Protein AF-A0A2V7IKM3-F1 (afdb_monomer_lite)

Radius of gyration: 21.98 Å; chains: 1; bounding box: 63×55×49 Å

Foldseek 3Di:
DDDDDPPDDDDPDPDDDDDPVVVCPVDDDDDDPDPVPLAVLQVVLVVCVVVVNNVSSVVSVVLSVLLVVLVVVCVVPVLPLVSLLSQLVSCVVVVNLVSNLVSLVSNLVRFDDDPVRVVSVVVSVVSNVVSVVVPDPDDPPPDDD

Sequence (145 aa):
MGCEATLHSREAASYFRPMGFWRRLFGRSGAGEINPQRLDYLNEALALERQGDYDAALTSYRLAEAIRHYRRALELDRELAGAHYGLAFLLLKRGDPDGAAQHLRAFLAHPPKGPDAQKWIEHATQALRDLGASGPTQAAAAEAP

pLDDT: mean 76.42, std 22.7, range [31.89, 97.19]

Structure (mmCIF, N/CA/C/O backbone):
data_AF-A0A2V7IKM3-F1
#
_entry.id   AF-A0A2V7IKM3-F1
#
loop_
_atom_site.group_PDB
_atom_site.id
_atom_site.type_symbol
_atom_site.label_atom_id
_atom_site.label_alt_id
_atom_site.label_comp_id
_atom_site.label_asym_id
_atom_site.label_entity_id
_atom_site.label_seq_id
_atom_site.pdbx_PDB_ins_code
_atom_site.Cartn_x
_atom_site.Cartn_y
_atom_site.Cartn_z
_atom_site.occupancy
_atom_site.B_iso_or_equiv
_atom_site.auth_seq_id
_atom_site.auth_comp_id
_atom_site.auth_asym_id
_atom_site.auth_atom_id
_atom_site.pdbx_PDB_model_num
ATOM 1 N N . MET A 1 1 ? 49.264 46.005 -15.697 1.00 42.22 1 MET A N 1
ATOM 2 C CA . MET A 1 1 ? 48.142 45.390 -16.435 1.00 42.22 1 MET A CA 1
ATOM 3 C C . MET A 1 1 ? 47.638 44.225 -15.606 1.00 42.22 1 MET A C 1
ATOM 5 O O . MET A 1 1 ? 48.201 43.145 -15.677 1.00 42.22 1 MET A O 1
ATOM 9 N N . GLY A 1 2 ? 46.686 44.499 -14.714 1.00 39.69 2 GLY A N 1
ATOM 10 C CA . GLY A 1 2 ? 46.064 43.493 -13.858 1.00 39.69 2 GLY A CA 1
ATOM 11 C C . GLY A 1 2 ? 44.774 43.012 -14.504 1.00 39.69 2 GLY A C 1
ATOM 12 O O . GLY A 1 2 ? 43.908 43.824 -14.812 1.00 39.69 2 GLY A O 1
ATOM 13 N N . CYS A 1 3 ? 44.677 41.710 -14.732 1.00 34.22 3 CYS A N 1
ATOM 14 C CA . CYS A 1 3 ? 43.440 41.004 -15.042 1.00 34.22 3 CYS A CA 1
ATOM 15 C C . CYS A 1 3 ? 43.505 39.676 -14.282 1.00 34.22 3 CYS A C 1
ATOM 17 O O . CYS A 1 3 ? 43.807 38.631 -14.850 1.00 34.22 3 CYS A O 1
ATOM 19 N N . GLU A 1 4 ? 43.299 39.744 -12.966 1.00 37.78 4 GLU A N 1
ATOM 20 C CA . GLU A 1 4 ? 42.977 38.573 -12.157 1.00 37.78 4 GLU A CA 1
ATOM 21 C C . GLU A 1 4 ? 41.471 38.331 -12.261 1.00 37.78 4 GLU A C 1
ATOM 23 O O . GLU A 1 4 ? 40.665 39.128 -11.787 1.00 37.78 4 GLU A O 1
ATOM 28 N N . ALA A 1 5 ? 41.089 37.236 -12.909 1.00 43.78 5 ALA A N 1
ATOM 29 C CA . ALA A 1 5 ? 39.737 36.694 -12.837 1.00 43.78 5 ALA A CA 1
ATOM 30 C C . ALA A 1 5 ? 39.799 35.164 -12.928 1.00 43.78 5 ALA A C 1
ATOM 32 O O . ALA A 1 5 ? 39.225 34.538 -13.814 1.00 43.78 5 ALA A O 1
ATOM 33 N N . THR A 1 6 ? 40.535 34.544 -12.008 1.00 42.12 6 THR A N 1
ATOM 34 C CA . THR A 1 6 ? 40.500 33.098 -11.768 1.00 42.12 6 THR A CA 1
ATOM 35 C C . THR A 1 6 ? 39.467 32.785 -10.685 1.00 42.12 6 THR A C 1
ATOM 37 O O . THR A 1 6 ? 39.791 32.429 -9.558 1.00 42.12 6 THR A O 1
ATOM 40 N N . LEU A 1 7 ? 38.182 32.889 -11.031 1.00 42.16 7 LEU A N 1
ATOM 41 C CA . LEU A 1 7 ? 37.110 32.242 -10.271 1.00 42.16 7 LEU A CA 1
ATOM 42 C C . LEU A 1 7 ? 36.936 30.818 -10.798 1.00 42.16 7 LEU A C 1
ATOM 44 O O . LEU A 1 7 ? 36.099 30.586 -11.656 1.00 42.16 7 LEU A O 1
ATOM 48 N N . HIS A 1 8 ? 37.729 29.864 -10.315 1.00 36.12 8 HIS A N 1
ATOM 49 C CA . HIS A 1 8 ? 37.405 28.441 -10.457 1.00 36.12 8 HIS A CA 1
ATOM 50 C C . HIS A 1 8 ? 37.883 27.690 -9.225 1.00 36.12 8 HIS A C 1
ATOM 52 O O . HIS A 1 8 ? 38.958 27.098 -9.209 1.00 36.12 8 HIS A O 1
ATOM 58 N N . SER A 1 9 ? 37.076 27.724 -8.170 1.00 44.16 9 SER A N 1
ATOM 59 C CA . SER A 1 9 ? 37.119 26.721 -7.110 1.00 44.16 9 SER A CA 1
ATOM 60 C C . SER A 1 9 ? 35.839 26.794 -6.301 1.00 44.16 9 SER A C 1
ATOM 62 O O . SER A 1 9 ? 35.728 27.622 -5.400 1.00 44.16 9 SER A O 1
ATOM 64 N N . ARG A 1 10 ? 34.906 25.899 -6.631 1.00 48.41 10 ARG A N 1
ATOM 65 C CA . ARG A 1 10 ? 34.140 25.048 -5.708 1.00 48.41 10 ARG A CA 1
ATOM 66 C C . ARG A 1 10 ? 32.835 24.666 -6.380 1.00 48.41 10 ARG A C 1
ATOM 68 O O . ARG A 1 10 ? 31.945 25.490 -6.465 1.00 48.41 10 ARG A O 1
ATOM 75 N N . GLU A 1 11 ? 32.725 23.405 -6.769 1.00 41.53 11 GLU A N 1
ATOM 76 C CA . GLU A 1 11 ? 31.509 22.643 -6.505 1.00 41.53 11 GLU A CA 1
ATOM 77 C C . GLU A 1 11 ? 31.838 21.152 -6.573 1.00 41.53 11 GLU A C 1
ATOM 79 O O . GLU A 1 11 ? 32.058 20.549 -7.621 1.00 41.53 11 GLU A O 1
ATOM 84 N N . ALA A 1 12 ? 31.953 20.576 -5.381 1.00 46.56 12 ALA A N 1
ATOM 85 C CA . ALA A 1 12 ? 31.878 19.151 -5.170 1.00 46.56 12 ALA A CA 1
ATOM 86 C C . ALA A 1 12 ? 30.419 18.729 -5.373 1.00 46.56 12 ALA A C 1
ATOM 88 O O . ALA A 1 12 ? 29.578 19.125 -4.576 1.00 46.56 12 ALA A O 1
ATOM 89 N N . ALA A 1 13 ? 30.126 17.934 -6.403 1.00 43.06 13 ALA A N 1
ATOM 90 C CA . ALA A 1 13 ? 28.903 17.123 -6.472 1.00 43.06 13 ALA A CA 1
ATOM 91 C C . ALA A 1 13 ? 28.957 16.094 -7.618 1.00 43.06 13 ALA A C 1
ATOM 93 O O . ALA A 1 13 ? 28.000 15.912 -8.367 1.00 43.06 13 ALA A O 1
ATOM 94 N N . SER A 1 14 ? 30.072 15.381 -7.787 1.00 49.75 14 SER A N 1
ATOM 95 C CA . SER A 1 14 ? 30.126 14.241 -8.707 1.00 49.75 14 SER A CA 1
ATOM 96 C C . SER A 1 14 ? 29.563 12.981 -8.040 1.00 49.75 14 SER A C 1
ATOM 98 O O . SER A 1 14 ? 30.335 12.096 -7.690 1.00 49.75 14 SER A O 1
ATOM 100 N N . TYR A 1 15 ? 28.243 12.890 -7.837 1.00 48.19 15 TYR A N 1
ATOM 101 C CA . TYR A 1 15 ? 27.604 11.634 -7.390 1.00 48.19 15 TYR A CA 1
ATOM 102 C C . TYR A 1 15 ? 26.188 11.365 -7.919 1.00 48.19 15 TYR A C 1
ATOM 104 O O . TYR A 1 15 ? 25.507 10.482 -7.407 1.00 48.19 15 TYR A O 1
ATOM 112 N N . PHE A 1 16 ? 25.742 12.025 -8.991 1.00 48.06 16 PHE A N 1
ATOM 113 C CA . PHE A 1 16 ? 24.505 11.604 -9.656 1.00 48.06 16 PHE A CA 1
ATOM 114 C C . PHE A 1 16 ? 24.732 11.356 -11.141 1.00 48.06 16 PHE A C 1
ATOM 116 O O . PHE A 1 16 ? 24.674 12.258 -11.970 1.00 48.06 16 PHE A O 1
ATOM 123 N N . ARG A 1 17 ? 25.014 10.095 -11.476 1.00 50.91 17 ARG A N 1
ATOM 124 C CA . ARG A 1 17 ? 24.936 9.581 -12.843 1.00 50.91 17 ARG A CA 1
ATOM 125 C C . ARG A 1 17 ? 23.499 9.075 -13.027 1.00 50.91 17 ARG A C 1
ATOM 12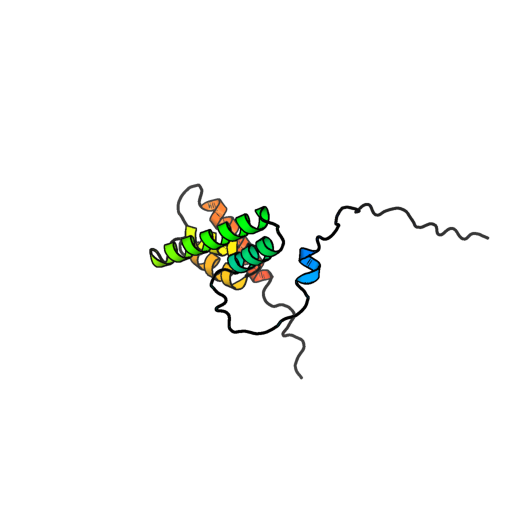7 O O . ARG A 1 17 ? 23.173 8.036 -12.456 1.00 50.91 17 ARG A O 1
ATOM 134 N N . PRO A 1 18 ? 22.617 9.784 -13.750 1.00 50.19 18 PRO A N 1
ATOM 135 C CA . PRO A 1 18 ? 21.233 9.353 -13.876 1.00 50.19 18 PRO A CA 1
ATOM 136 C C . PRO A 1 18 ? 21.172 8.044 -14.672 1.00 50.19 18 PRO A C 1
ATOM 138 O O . PRO A 1 18 ? 21.663 7.970 -15.801 1.00 50.19 18 PRO A O 1
ATOM 141 N N . MET A 1 19 ? 20.588 7.001 -14.076 1.00 64.12 19 MET A N 1
ATOM 142 C CA . MET A 1 19 ? 20.332 5.734 -14.761 1.00 64.12 19 MET A CA 1
ATOM 143 C C . MET A 1 19 ? 19.315 5.929 -15.892 1.00 64.12 19 MET A C 1
ATOM 145 O O . MET A 1 19 ? 18.340 6.671 -15.755 1.00 64.12 19 MET A O 1
ATOM 149 N N . GLY A 1 20 ? 19.543 5.239 -17.017 1.00 53.88 20 GLY A N 1
ATOM 150 C CA . GLY A 1 20 ? 18.795 5.384 -18.275 1.00 53.88 20 GLY A CA 1
ATOM 151 C C . GLY A 1 20 ? 17.284 5.133 -18.188 1.00 53.88 20 GLY A C 1
ATOM 152 O O . GLY A 1 20 ? 16.560 5.514 -19.106 1.00 53.88 20 GLY A O 1
ATOM 153 N N . PHE A 1 21 ? 16.813 4.575 -17.073 1.00 55.28 21 PHE A N 1
ATOM 154 C CA . PHE A 1 21 ? 15.404 4.423 -16.718 1.00 55.28 21 PHE A CA 1
ATOM 155 C C . PHE A 1 21 ? 14.624 5.750 -16.800 1.00 55.28 21 PHE A C 1
ATOM 157 O O . PHE A 1 21 ? 13.576 5.820 -17.438 1.00 55.28 21 PHE A O 1
ATOM 164 N N . TRP A 1 22 ? 15.175 6.843 -16.263 1.00 49.81 22 TRP A N 1
ATOM 165 C CA . TRP A 1 22 ? 14.452 8.118 -16.153 1.00 49.81 22 TRP A CA 1
ATOM 166 C C . TRP A 1 22 ? 14.445 8.950 -17.440 1.00 49.81 22 TRP A C 1
ATOM 168 O O . TRP A 1 22 ? 13.541 9.750 -17.665 1.00 49.81 22 TRP A O 1
ATOM 178 N N . ARG A 1 23 ? 15.422 8.740 -18.333 1.00 49.31 23 ARG A N 1
ATOM 179 C CA . ARG A 1 23 ? 15.545 9.516 -19.581 1.00 49.31 23 ARG A CA 1
ATOM 180 C C . ARG A 1 23 ? 14.545 9.077 -20.657 1.00 49.31 23 ARG A C 1
ATOM 182 O O . ARG A 1 23 ? 14.262 9.848 -21.568 1.00 49.31 23 ARG A O 1
ATOM 189 N N . ARG A 1 24 ? 14.009 7.854 -20.560 1.00 55.34 24 ARG A N 1
ATOM 190 C CA . ARG A 1 24 ? 13.060 7.285 -21.535 1.00 55.34 24 ARG A CA 1
ATOM 191 C C . ARG A 1 24 ? 11.591 7.430 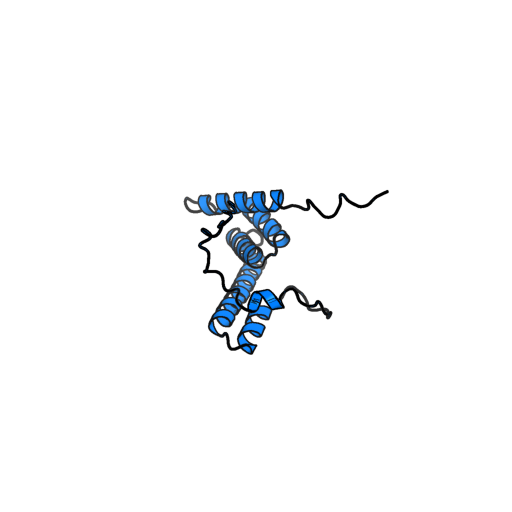-21.115 1.00 55.34 24 ARG A C 1
ATOM 193 O O . ARG A 1 24 ? 10.719 7.262 -21.958 1.00 55.34 24 ARG A O 1
ATOM 200 N N . LEU A 1 25 ? 11.325 7.789 -19.856 1.00 54.81 25 LEU A N 1
ATOM 201 C CA . LEU A 1 25 ? 9.972 7.931 -19.304 1.00 54.81 25 LEU A CA 1
ATOM 202 C C . LEU A 1 25 ? 9.257 9.222 -19.752 1.00 54.81 25 LEU A C 1
ATOM 204 O O . LEU A 1 25 ? 8.037 9.247 -19.837 1.00 54.81 25 LEU A O 1
ATOM 208 N N . PHE A 1 26 ? 9.992 10.268 -20.136 1.00 58.25 26 PHE A N 1
ATOM 209 C CA . PHE A 1 26 ? 9.407 11.513 -20.666 1.00 58.25 26 PHE A CA 1
ATOM 210 C C . PHE A 1 26 ? 9.206 11.501 -22.194 1.00 58.25 26 PHE A C 1
ATOM 212 O O . PHE A 1 26 ? 8.973 12.541 -22.806 1.00 58.25 26 PHE A O 1
ATOM 219 N N . GLY A 1 27 ? 9.318 10.333 -22.837 1.00 44.22 27 GLY A N 1
ATOM 220 C CA . GLY A 1 27 ? 9.332 10.205 -24.291 1.00 44.22 27 GLY A CA 1
ATOM 221 C C . GLY A 1 27 ? 8.233 9.309 -24.854 1.00 44.22 27 GLY A C 1
ATOM 222 O O . GLY A 1 27 ? 8.488 8.137 -25.111 1.00 44.22 27 GLY A O 1
ATOM 223 N N . ARG A 1 28 ? 7.098 9.943 -25.190 1.00 41.72 28 ARG A N 1
ATOM 224 C CA . ARG A 1 28 ? 6.060 9.537 -26.166 1.00 41.72 28 ARG A CA 1
ATOM 225 C C . ARG A 1 28 ? 4.889 8.679 -25.655 1.00 41.72 28 ARG A C 1
ATOM 227 O O . ARG A 1 28 ? 4.975 7.463 -25.532 1.00 41.72 28 ARG A O 1
ATOM 234 N N . SER A 1 29 ? 3.750 9.354 -25.510 1.00 49.84 29 SER A N 1
ATOM 235 C CA . SER A 1 29 ? 2.399 8.796 -25.387 1.00 49.84 29 SER A CA 1
ATOM 236 C C . SER A 1 29 ? 1.938 8.107 -26.683 1.00 49.84 29 SER A C 1
ATOM 238 O O . SER A 1 29 ? 2.209 8.601 -27.781 1.00 49.84 29 SER A O 1
ATOM 240 N N . GLY A 1 30 ? 1.206 6.995 -26.561 1.00 39.44 30 GLY A N 1
ATOM 241 C CA . GLY A 1 30 ? 0.583 6.268 -27.674 1.00 39.44 30 GLY A CA 1
ATOM 242 C C . GLY A 1 30 ? -0.512 5.310 -27.190 1.00 39.44 30 GLY A C 1
ATOM 243 O O . GLY A 1 30 ? -0.284 4.539 -26.268 1.00 39.44 30 GLY A O 1
ATOM 244 N N . ALA A 1 31 ? -1.693 5.427 -27.801 1.00 42.53 31 ALA A N 1
ATOM 245 C CA . ALA A 1 31 ? -3.008 4.952 -27.371 1.00 42.53 31 ALA A CA 1
ATOM 246 C C . ALA A 1 31 ? -3.263 3.431 -27.412 1.00 42.53 31 ALA A C 1
ATOM 248 O O . ALA A 1 31 ? -2.720 2.704 -28.240 1.00 42.53 31 ALA A O 1
ATOM 249 N N . GLY A 1 32 ? -4.219 3.011 -26.579 1.00 36.47 32 GLY A N 1
ATOM 250 C CA . GLY A 1 32 ? -4.943 1.741 -26.630 1.00 36.47 32 GLY A CA 1
ATOM 251 C C . GLY A 1 32 ? -5.681 1.557 -25.307 1.00 36.47 32 GLY A C 1
ATOM 252 O O . GLY A 1 32 ? -5.042 1.652 -24.265 1.00 36.47 32 GLY A O 1
ATOM 253 N N . GLU A 1 33 ? -7.003 1.375 -25.320 1.00 44.25 33 GLU A N 1
ATOM 254 C CA . GLU A 1 33 ? -7.820 1.179 -24.112 1.00 44.25 33 GLU A CA 1
ATOM 255 C C . GLU A 1 33 ? -7.350 -0.058 -23.332 1.00 44.25 33 GLU A C 1
ATOM 257 O O . GLU A 1 33 ? -7.762 -1.193 -23.563 1.00 44.25 33 GLU A O 1
ATOM 262 N N . ILE A 1 34 ? -6.437 0.177 -22.399 1.00 43.25 34 ILE A N 1
ATOM 263 C CA . ILE A 1 34 ? -5.975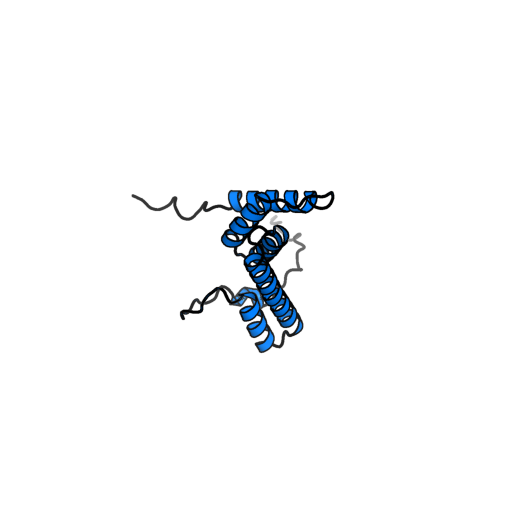 -0.775 -21.405 1.00 43.25 34 ILE A CA 1
ATOM 264 C C . ILE A 1 34 ? -6.728 -0.398 -20.143 1.00 43.25 34 ILE A C 1
ATOM 266 O O . ILE A 1 34 ? -6.633 0.739 -19.695 1.00 43.25 34 ILE A O 1
ATOM 270 N N . ASN A 1 35 ? -7.476 -1.336 -19.566 1.00 37.91 35 ASN A N 1
ATOM 271 C CA . ASN A 1 35 ? -8.062 -1.162 -18.243 1.00 37.91 35 ASN A CA 1
ATOM 272 C C . ASN A 1 35 ? -6.931 -0.766 -17.262 1.00 37.91 35 ASN A C 1
ATOM 274 O O . ASN A 1 35 ? -6.105 -1.627 -16.938 1.00 37.91 35 ASN A O 1
ATOM 278 N N . PRO A 1 36 ? -6.855 0.501 -16.804 1.00 49.78 36 PRO A N 1
ATOM 279 C CA . PRO A 1 36 ? -5.664 1.040 -16.138 1.00 49.78 36 PRO A CA 1
ATOM 280 C C . PRO A 1 36 ? -5.440 0.437 -14.743 1.00 49.78 36 PRO A C 1
ATOM 282 O O . PRO A 1 36 ? -4.493 0.767 -14.044 1.00 49.78 36 PRO A O 1
ATOM 285 N N . GLN A 1 37 ? -6.312 -0.473 -14.302 1.00 55.75 37 GLN A N 1
ATOM 286 C CA . GLN A 1 37 ? -6.363 -0.915 -12.917 1.00 55.75 37 GLN A CA 1
ATOM 287 C C . GLN A 1 37 ? -5.667 -2.247 -12.633 1.00 55.75 37 GLN A C 1
ATOM 289 O O . GLN A 1 37 ? -5.488 -2.556 -11.453 1.00 55.75 37 GLN A O 1
ATOM 294 N N . ARG A 1 38 ? -5.229 -3.048 -13.620 1.00 51.22 38 ARG A N 1
ATOM 295 C CA . ARG A 1 38 ? -4.578 -4.355 -13.340 1.00 51.22 38 ARG A CA 1
ATOM 296 C C . ARG A 1 38 ? -3.121 -4.235 -12.859 1.00 51.22 38 ARG A C 1
ATOM 298 O O . ARG A 1 38 ? -2.369 -5.192 -12.944 1.00 51.22 38 ARG A O 1
ATOM 305 N N . LEU A 1 39 ? -2.799 -3.119 -12.208 1.00 62.34 39 LEU A N 1
ATOM 306 C CA . LEU A 1 39 ? -1.601 -2.866 -11.415 1.00 62.34 39 LEU A CA 1
ATOM 307 C C . LEU A 1 39 ? -0.479 -2.385 -12.302 1.00 62.34 39 LEU A C 1
ATOM 309 O O . LEU A 1 39 ? 0.199 -3.165 -12.954 1.00 62.34 39 LEU A O 1
ATOM 313 N N . ASP A 1 40 ? -0.240 -1.087 -12.276 1.00 78.62 40 ASP A N 1
ATOM 314 C CA . ASP A 1 40 ? 0.880 -0.502 -12.994 1.00 78.62 40 ASP A CA 1
ATOM 315 C C . ASP A 1 40 ? 2.210 -1.185 -12.599 1.00 78.62 40 ASP A C 1
ATOM 317 O O . ASP A 1 40 ? 3.098 -1.349 -13.438 1.00 78.62 40 ASP A O 1
ATOM 321 N N . TYR A 1 41 ? 2.323 -1.697 -11.364 1.00 88.94 41 TYR A N 1
ATOM 322 C CA . TYR A 1 41 ? 3.445 -2.536 -10.916 1.00 88.94 41 TYR A CA 1
ATOM 323 C C . TYR A 1 41 ? 3.592 -3.845 -11.700 1.00 88.94 41 TYR A C 1
ATOM 325 O O . TYR A 1 41 ? 4.709 -4.289 -11.931 1.00 88.94 41 TYR A O 1
ATOM 333 N N . LEU A 1 42 ? 2.503 -4.437 -12.187 1.00 90.56 42 LEU A N 1
ATOM 334 C CA . LEU A 1 42 ? 2.560 -5.608 -13.059 1.00 90.56 42 LEU A CA 1
ATOM 335 C C . LEU A 1 42 ? 3.138 -5.250 -14.436 1.00 90.56 42 LEU A C 1
ATOM 337 O O . LEU A 1 42 ? 3.992 -5.965 -14.955 1.00 90.56 42 LEU A O 1
ATOM 341 N N . ASN A 1 43 ? 2.713 -4.125 -15.015 1.00 90.12 43 ASN A N 1
ATOM 342 C CA . ASN A 1 43 ? 3.246 -3.657 -16.298 1.00 90.12 43 ASN A CA 1
ATOM 343 C C . ASN A 1 43 ? 4.730 -3.280 -16.194 1.00 90.12 43 ASN A C 1
ATOM 345 O O . ASN A 1 43 ? 5.512 -3.582 -17.096 1.00 90.12 43 ASN A O 1
ATOM 349 N N . GLU A 1 44 ? 5.119 -2.648 -15.086 1.00 88.31 44 GLU A N 1
ATOM 350 C CA . GLU A 1 44 ? 6.516 -2.351 -14.774 1.00 88.31 44 GLU A CA 1
ATOM 351 C C . GLU A 1 44 ? 7.340 -3.634 -14.625 1.00 88.31 44 GLU A C 1
ATOM 353 O O . GLU A 1 44 ? 8.388 -3.747 -15.256 1.00 88.31 44 GLU A O 1
ATOM 358 N N . ALA A 1 45 ? 6.843 -4.622 -13.874 1.00 93.50 45 ALA A N 1
ATOM 359 C CA . ALA A 1 45 ? 7.517 -5.905 -13.698 1.00 93.50 45 ALA A CA 1
ATOM 360 C C . ALA A 1 45 ? 7.803 -6.587 -15.044 1.00 93.50 45 ALA A C 1
ATOM 362 O O . ALA A 1 45 ? 8.943 -6.944 -15.332 1.00 93.50 45 ALA A O 1
ATOM 363 N N . LEU A 1 46 ? 6.793 -6.666 -15.917 1.00 94.06 46 LEU A N 1
ATOM 364 C CA . LEU A 1 46 ? 6.930 -7.232 -17.262 1.00 94.06 46 LEU A CA 1
ATOM 365 C C . LEU A 1 46 ? 7.926 -6.451 -18.133 1.00 94.06 46 LEU A C 1
ATOM 367 O O . LEU A 1 46 ? 8.597 -7.024 -18.993 1.00 94.06 46 LEU A O 1
ATOM 371 N N . ALA A 1 47 ? 8.010 -5.130 -17.967 1.00 92.19 47 ALA A N 1
ATOM 372 C CA . ALA A 1 47 ? 8.964 -4.306 -18.702 1.00 92.19 47 ALA A CA 1
ATOM 373 C C . ALA A 1 47 ? 10.406 -4.513 -18.221 1.00 92.19 47 ALA A C 1
ATOM 375 O O . ALA A 1 47 ? 11.314 -4.522 -19.055 1.00 92.19 47 ALA A O 1
ATOM 376 N N . LEU A 1 48 ? 10.611 -4.673 -16.914 1.00 93.00 48 LEU A N 1
ATOM 377 C CA . LEU A 1 48 ? 11.909 -4.955 -16.297 1.00 93.00 48 LEU A CA 1
ATOM 378 C C . LEU A 1 48 ? 12.398 -6.362 -16.651 1.00 93.00 48 LEU A C 1
ATOM 380 O O . LEU A 1 48 ? 13.550 -6.536 -17.039 1.00 93.00 48 LEU A O 1
ATOM 384 N N . GLU A 1 49 ? 11.492 -7.340 -16.654 1.00 93.69 49 GLU A N 1
ATOM 385 C CA . GLU A 1 49 ? 11.780 -8.714 -17.067 1.00 93.69 49 GLU A CA 1
ATOM 386 C C . GLU A 1 49 ? 12.292 -8.774 -18.514 1.00 93.69 49 GLU A C 1
ATOM 388 O O . GLU A 1 49 ? 13.328 -9.379 -18.782 1.00 93.69 49 GLU A O 1
ATOM 393 N N . ARG A 1 50 ? 11.652 -8.054 -19.448 1.00 95.38 50 ARG A N 1
ATOM 394 C CA . ARG A 1 50 ? 12.136 -7.946 -20.842 1.00 95.38 50 ARG A CA 1
ATOM 395 C C . ARG A 1 50 ? 13.515 -7.294 -20.970 1.00 95.38 50 ARG A C 1
ATOM 397 O O . ARG A 1 50 ? 14.189 -7.506 -21.973 1.00 95.38 50 ARG A O 1
ATOM 404 N N . GLN A 1 51 ? 13.908 -6.470 -20.003 1.00 94.88 51 GLN A N 1
ATOM 405 C CA . GLN A 1 51 ? 15.223 -5.828 -19.955 1.00 94.88 51 GLN A CA 1
ATOM 406 C C . GLN A 1 51 ? 16.278 -6.702 -19.259 1.00 94.88 51 GLN A C 1
ATOM 408 O O . GLN A 1 51 ? 17.452 -6.342 -19.272 1.00 94.88 51 GLN A O 1
ATOM 413 N N . GLY A 1 52 ? 15.881 -7.845 -18.687 1.00 95.62 52 GLY A N 1
ATOM 414 C CA . GLY A 1 52 ? 16.753 -8.733 -17.921 1.00 95.62 52 GLY A CA 1
ATOM 415 C C . GLY A 1 52 ? 17.011 -8.274 -16.483 1.00 95.62 52 GLY A C 1
ATOM 416 O O . GLY A 1 52 ? 17.873 -8.844 -15.818 1.00 95.62 52 GLY A O 1
ATOM 417 N N . ASP A 1 53 ? 16.285 -7.265 -15.992 1.00 95.88 53 ASP A N 1
ATOM 418 C CA . ASP A 1 53 ? 16.392 -6.777 -14.613 1.00 95.88 53 ASP A CA 1
ATOM 419 C C . ASP A 1 53 ? 15.418 -7.543 -13.704 1.00 95.88 53 ASP A C 1
ATOM 421 O O . ASP A 1 53 ? 14.342 -7.068 -13.330 1.00 95.88 53 ASP A O 1
ATOM 425 N N . TYR A 1 54 ? 15.765 -8.799 -13.422 1.00 94.31 54 TYR A N 1
ATOM 426 C CA . TYR A 1 54 ? 14.879 -9.737 -12.731 1.00 94.31 54 TYR A CA 1
ATOM 427 C C . TYR A 1 54 ? 14.647 -9.386 -11.256 1.00 94.31 54 TYR A C 1
ATOM 429 O O . TYR A 1 54 ? 13.551 -9.620 -10.747 1.00 94.31 54 TYR A O 1
ATOM 437 N N . ASP A 1 55 ? 15.633 -8.798 -10.574 1.00 93.88 55 ASP A N 1
ATOM 438 C CA . ASP A 1 55 ? 15.502 -8.398 -9.167 1.00 93.88 55 ASP A CA 1
ATOM 439 C C . ASP A 1 55 ? 14.494 -7.252 -9.008 1.00 93.88 55 ASP A C 1
ATOM 441 O O . ASP A 1 55 ? 13.600 -7.292 -8.148 1.00 93.88 55 ASP A O 1
ATOM 445 N N . ALA A 1 56 ? 14.586 -6.246 -9.883 1.00 91.00 56 ALA A N 1
ATOM 446 C CA . ALA A 1 56 ? 13.613 -5.166 -9.924 1.00 91.00 56 ALA A CA 1
ATOM 447 C C . ALA A 1 56 ? 12.234 -5.687 -10.364 1.00 91.00 56 ALA A C 1
ATOM 449 O O . ALA A 1 56 ? 11.227 -5.364 -9.730 1.00 91.00 56 ALA A O 1
ATOM 450 N N . ALA A 1 57 ? 12.179 -6.558 -11.382 1.00 93.06 57 ALA A N 1
ATOM 451 C CA . ALA A 1 57 ? 10.928 -7.160 -11.845 1.00 93.06 57 ALA A CA 1
ATOM 452 C C . ALA A 1 57 ? 10.208 -7.931 -10.727 1.00 93.06 57 ALA A C 1
ATOM 454 O O . ALA A 1 57 ? 9.010 -7.741 -10.515 1.00 93.06 57 ALA A O 1
ATOM 455 N N . LEU A 1 58 ? 10.934 -8.754 -9.963 1.00 95.75 58 LEU A N 1
ATOM 456 C CA . LEU A 1 58 ? 10.390 -9.511 -8.835 1.00 95.75 58 LEU A CA 1
ATOM 457 C C . LEU A 1 58 ? 9.816 -8.590 -7.756 1.00 95.75 58 LEU A C 1
ATOM 459 O O . LEU A 1 58 ? 8.762 -8.876 -7.183 1.00 95.75 58 LEU A O 1
ATOM 463 N N . THR A 1 59 ? 10.490 -7.472 -7.492 1.00 93.06 59 THR A N 1
ATOM 464 C CA . THR A 1 59 ? 9.991 -6.461 -6.557 1.00 93.06 59 THR A CA 1
ATOM 465 C C . THR A 1 59 ? 8.663 -5.892 -7.047 1.00 93.06 59 THR A C 1
ATOM 467 O O . THR A 1 59 ? 7.682 -5.913 -6.303 1.00 93.06 59 THR A O 1
ATOM 470 N N . SER A 1 60 ? 8.578 -5.474 -8.310 1.00 91.81 60 SER A N 1
ATOM 471 C CA . SER A 1 60 ? 7.333 -4.949 -8.879 1.00 91.81 60 SER A CA 1
ATOM 472 C C . SER A 1 60 ? 6.214 -6.002 -8.924 1.00 91.81 60 SER A C 1
ATOM 474 O O . SER A 1 60 ? 5.070 -5.678 -8.606 1.00 91.81 60 SER A O 1
ATOM 476 N N . TYR A 1 61 ? 6.512 -7.280 -9.186 1.00 94.44 61 TYR A N 1
ATOM 477 C CA . TYR A 1 61 ? 5.519 -8.360 -9.084 1.00 94.44 61 TYR A CA 1
ATOM 478 C C . TYR A 1 61 ? 4.929 -8.479 -7.673 1.00 94.44 61 TYR A C 1
ATOM 480 O O . TYR A 1 61 ? 3.707 -8.541 -7.518 1.00 94.44 61 TYR A O 1
ATOM 488 N N . ARG A 1 62 ? 5.773 -8.442 -6.637 1.00 94.88 62 ARG A N 1
ATOM 489 C CA . ARG A 1 62 ? 5.328 -8.502 -5.233 1.00 94.88 62 ARG A CA 1
ATOM 490 C C . ARG A 1 62 ? 4.467 -7.302 -4.849 1.00 94.88 62 ARG A C 1
ATOM 492 O O . ARG A 1 62 ? 3.478 -7.454 -4.138 1.00 94.88 62 ARG A O 1
ATOM 499 N N . LEU A 1 63 ? 4.808 -6.108 -5.335 1.00 93.06 63 LEU A N 1
ATOM 500 C CA . LEU A 1 63 ? 4.006 -4.904 -5.096 1.00 93.06 63 LEU A CA 1
ATOM 501 C C . LEU A 1 63 ? 2.646 -4.982 -5.801 1.00 93.06 63 LEU A C 1
ATOM 503 O O . LEU A 1 63 ? 1.625 -4.604 -5.222 1.00 93.06 63 LEU A O 1
ATOM 507 N N . ALA A 1 64 ? 2.606 -5.524 -7.022 1.00 92.38 64 ALA A N 1
ATOM 508 C CA . ALA A 1 64 ? 1.355 -5.773 -7.728 1.00 92.38 64 ALA A CA 1
ATOM 509 C C . ALA A 1 64 ? 0.466 -6.768 -6.959 1.00 92.38 64 ALA A C 1
ATOM 511 O O . ALA A 1 64 ? -0.731 -6.540 -6.778 1.00 92.38 64 ALA A O 1
ATOM 512 N N . GLU A 1 65 ? 1.049 -7.851 -6.453 1.00 94.12 65 GLU A N 1
ATOM 513 C CA . GLU A 1 65 ? 0.343 -8.829 -5.626 1.00 94.12 65 GLU A CA 1
ATOM 514 C C . GLU A 1 65 ? -0.175 -8.218 -4.313 1.00 94.12 65 GLU A C 1
ATOM 516 O O . GLU A 1 65 ? -1.340 -8.415 -3.965 1.00 94.12 65 GLU A O 1
ATOM 521 N N . ALA A 1 66 ? 0.623 -7.387 -3.635 1.00 95.25 66 ALA A N 1
ATOM 522 C CA . ALA A 1 66 ? 0.208 -6.694 -2.415 1.00 95.25 66 ALA A CA 1
ATOM 523 C C . ALA A 1 66 ? -1.053 -5.838 -2.630 1.00 95.25 66 ALA A C 1
ATOM 525 O O . ALA A 1 66 ? -2.008 -5.931 -1.858 1.00 95.25 66 ALA A O 1
ATOM 526 N N . ILE A 1 67 ? -1.117 -5.060 -3.716 1.00 92.56 67 ILE A N 1
ATOM 527 C CA . ILE A 1 67 ? -2.320 -4.276 -4.043 1.00 92.56 67 ILE A CA 1
ATOM 528 C C . ILE A 1 67 ? -3.523 -5.194 -4.300 1.00 92.56 67 ILE A C 1
ATOM 530 O O . ILE A 1 67 ? -4.629 -4.868 -3.868 1.00 92.56 67 ILE A O 1
ATOM 534 N N . ARG A 1 68 ? -3.345 -6.346 -4.968 1.00 93.06 68 ARG A N 1
ATOM 535 C CA . ARG A 1 68 ? -4.444 -7.317 -5.147 1.00 93.06 68 ARG A CA 1
ATOM 536 C C . ARG A 1 68 ? -4.961 -7.823 -3.810 1.00 93.06 68 ARG A C 1
ATOM 538 O O . ARG A 1 68 ? -6.175 -7.880 -3.629 1.00 93.06 68 ARG A O 1
ATOM 545 N N . HIS A 1 69 ? -4.066 -8.158 -2.884 1.00 95.31 69 HIS A N 1
ATOM 546 C CA . HIS A 1 69 ? -4.455 -8.602 -1.550 1.00 95.31 69 HIS A CA 1
ATOM 547 C C . HIS A 1 69 ? -5.201 -7.519 -0.782 1.00 95.31 69 HIS A C 1
ATOM 549 O O . HIS A 1 69 ? -6.251 -7.812 -0.219 1.00 95.31 69 HIS A O 1
ATOM 555 N N . TYR A 1 70 ? -4.731 -6.271 -0.805 1.00 95.75 70 TYR A N 1
ATOM 556 C CA . TYR A 1 70 ? -5.442 -5.186 -0.132 1.00 95.75 70 TYR A CA 1
ATOM 557 C C . TYR A 1 70 ? -6.807 -4.900 -0.755 1.00 95.75 70 TYR A C 1
ATOM 559 O O . TYR A 1 70 ? -7.776 -4.728 -0.024 1.00 95.75 70 TYR A O 1
ATOM 567 N N . ARG A 1 71 ? -6.926 -4.912 -2.088 1.00 94.31 71 ARG A N 1
ATOM 568 C CA . ARG A 1 71 ? -8.230 -4.774 -2.755 1.00 94.31 71 ARG A CA 1
ATOM 569 C C . ARG A 1 71 ? -9.177 -5.902 -2.368 1.00 94.31 71 ARG A C 1
ATOM 571 O O . ARG A 1 71 ? -10.316 -5.634 -2.010 1.00 94.31 71 ARG A O 1
ATOM 578 N N . ARG A 1 72 ? -8.693 -7.146 -2.352 1.00 95.94 72 ARG A N 1
ATOM 579 C CA . ARG A 1 72 ? -9.492 -8.287 -1.897 1.00 95.94 72 ARG A CA 1
ATOM 580 C C . ARG A 1 72 ? -9.880 -8.164 -0.424 1.00 95.94 72 ARG A C 1
ATOM 582 O O . ARG A 1 72 ? -10.991 -8.530 -0.062 1.00 95.94 72 ARG A O 1
ATOM 589 N N . ALA A 1 73 ? -8.997 -7.639 0.419 1.00 96.69 73 ALA A N 1
ATOM 590 C CA . ALA A 1 73 ? -9.317 -7.372 1.813 1.00 96.69 73 ALA A CA 1
ATOM 591 C C . ALA A 1 73 ? -10.442 -6.331 1.929 1.00 96.69 73 ALA A C 1
ATOM 593 O O . ALA A 1 73 ? -11.377 -6.558 2.685 1.00 96.69 73 ALA A O 1
ATOM 594 N N . LEU A 1 74 ? -10.419 -5.278 1.104 1.00 96.12 74 LEU A N 1
ATOM 595 C CA . LEU A 1 74 ? -11.495 -4.281 1.034 1.00 96.12 74 LEU A CA 1
ATOM 596 C C . LEU A 1 74 ? -12.809 -4.810 0.439 1.00 96.12 74 LEU A C 1
ATOM 598 O O . LEU A 1 74 ? -13.877 -4.280 0.734 1.00 96.12 74 LEU A O 1
ATOM 602 N N . GLU A 1 75 ? -12.766 -5.858 -0.385 1.00 96.00 75 GLU A N 1
ATOM 603 C CA . GLU A 1 75 ? -13.980 -6.560 -0.825 1.00 96.00 75 GLU A CA 1
ATOM 604 C C . GLU A 1 75 ? -14.653 -7.323 0.327 1.00 96.00 75 GLU A C 1
ATOM 606 O O . GLU A 1 75 ? -15.874 -7.474 0.318 1.00 96.00 75 GLU A O 1
ATOM 611 N N . LEU A 1 76 ? -13.869 -7.811 1.295 1.00 96.81 76 LEU A N 1
ATOM 612 C CA . LEU A 1 76 ? -14.358 -8.548 2.465 1.00 96.81 76 LEU A CA 1
ATOM 613 C C . LEU A 1 76 ? -14.762 -7.609 3.607 1.00 96.81 76 LEU A C 1
ATOM 615 O O . LEU A 1 76 ? -15.809 -7.802 4.218 1.00 96.81 76 LEU A O 1
ATOM 619 N N . ASP A 1 77 ? -13.941 -6.598 3.872 1.00 96.19 77 ASP A N 1
ATOM 620 C CA . ASP A 1 77 ? -14.165 -5.558 4.868 1.00 96.19 77 ASP A CA 1
ATOM 621 C C . ASP A 1 77 ? -13.804 -4.199 4.264 1.00 96.19 77 ASP A C 1
ATOM 623 O O . ASP A 1 77 ? -12.634 -3.828 4.145 1.00 96.19 77 ASP A O 1
ATOM 627 N N . ARG A 1 78 ? -14.844 -3.448 3.897 1.00 95.81 78 ARG A N 1
ATOM 628 C CA . ARG A 1 78 ? -14.716 -2.146 3.237 1.00 95.81 78 ARG A CA 1
ATOM 629 C C . ARG A 1 78 ? -14.112 -1.064 4.125 1.00 95.81 78 ARG A C 1
ATOM 631 O O . ARG A 1 78 ? -13.699 -0.049 3.582 1.00 95.81 78 ARG A O 1
ATOM 638 N N . GLU A 1 79 ? -14.088 -1.248 5.443 1.00 95.56 79 GLU A N 1
ATOM 639 C CA . GLU A 1 79 ? -13.580 -0.259 6.400 1.00 95.56 79 GLU A CA 1
ATOM 640 C C . GLU A 1 79 ? -12.204 -0.650 6.952 1.00 95.56 79 GLU A C 1
ATOM 642 O O . GLU A 1 79 ? -11.664 0.033 7.826 1.00 95.56 79 GLU A O 1
ATOM 647 N N . LEU A 1 80 ? -11.598 -1.727 6.437 1.00 95.69 80 LEU A N 1
ATOM 648 C CA . LEU A 1 80 ? -10.336 -2.245 6.943 1.00 95.69 80 LEU A CA 1
ATOM 649 C C . LEU A 1 80 ? -9.208 -1.214 6.801 1.00 95.69 80 LEU A C 1
ATOM 651 O O . LEU A 1 80 ? -8.556 -1.087 5.758 1.00 95.69 80 LEU A O 1
ATOM 655 N N . ALA A 1 81 ? -8.924 -0.519 7.902 1.00 95.25 81 ALA A N 1
ATOM 656 C CA . ALA A 1 81 ? -7.981 0.592 7.952 1.00 95.25 81 ALA A CA 1
ATOM 657 C C . ALA A 1 81 ? -6.594 0.205 7.417 1.00 95.25 81 ALA A C 1
ATOM 659 O O . ALA A 1 81 ? -6.003 0.920 6.610 1.00 95.25 81 ALA A O 1
ATOM 660 N N . GLY A 1 82 ? -6.090 -0.972 7.802 1.00 94.12 82 GLY A N 1
ATOM 661 C CA . GLY A 1 82 ? -4.789 -1.461 7.339 1.00 94.12 82 GLY A CA 1
ATOM 662 C C . GLY A 1 82 ? -4.703 -1.612 5.817 1.00 94.12 82 GLY A C 1
ATOM 663 O O . GLY A 1 82 ? -3.664 -1.306 5.232 1.00 94.12 82 GLY A O 1
ATOM 664 N N . ALA A 1 83 ? -5.793 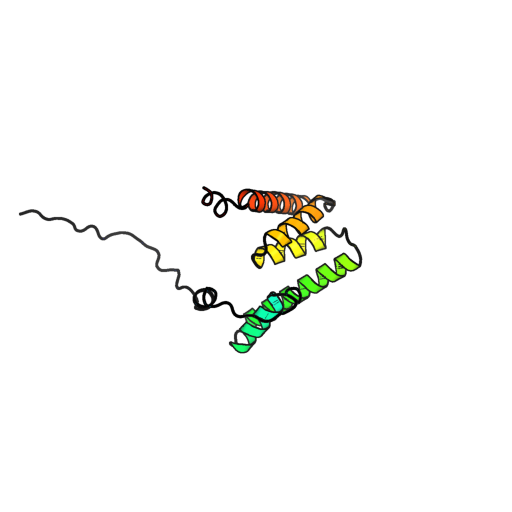-2.021 5.160 1.00 96.19 83 ALA A N 1
ATOM 665 C CA . ALA A 1 83 ? -5.830 -2.148 3.706 1.00 96.19 83 ALA A CA 1
ATOM 666 C C . ALA A 1 83 ? -5.902 -0.784 3.012 1.00 96.19 83 ALA A C 1
ATOM 668 O O . ALA A 1 83 ? -5.195 -0.564 2.028 1.00 96.19 83 ALA A O 1
ATOM 669 N N . HIS A 1 84 ? -6.673 0.161 3.559 1.00 97.12 84 HIS A N 1
ATOM 670 C CA . HIS A 1 84 ? -6.654 1.547 3.094 1.00 97.12 84 HIS A CA 1
ATOM 671 C C . HIS A 1 84 ? -5.261 2.177 3.225 1.00 97.12 84 HIS A C 1
ATOM 673 O O . HIS A 1 84 ? -4.753 2.740 2.258 1.00 97.12 84 HIS A O 1
ATOM 679 N N . TYR A 1 85 ? -4.594 2.024 4.370 1.00 96.44 85 TYR A N 1
ATOM 680 C CA . TYR A 1 85 ? -3.240 2.548 4.563 1.00 96.44 85 TYR A CA 1
ATOM 681 C C . TYR A 1 85 ? -2.224 1.908 3.603 1.00 96.44 85 TYR A C 1
ATOM 683 O O . TYR A 1 85 ? -1.440 2.615 2.969 1.00 96.44 85 TYR A O 1
ATOM 691 N N . GLY A 1 86 ? -2.263 0.579 3.449 1.00 95.31 86 GLY A N 1
ATOM 692 C CA . GLY A 1 86 ? -1.379 -0.152 2.538 1.00 95.31 86 GLY A CA 1
ATOM 693 C C . GLY A 1 86 ? -1.539 0.280 1.079 1.00 95.31 86 GLY A C 1
ATOM 694 O O . GLY A 1 86 ? -0.544 0.528 0.396 1.00 95.31 86 GLY A O 1
ATOM 695 N N . LEU A 1 87 ? -2.780 0.451 0.611 1.00 95.75 87 LEU A N 1
ATOM 696 C CA . LEU A 1 87 ? -3.051 0.969 -0.733 1.00 95.75 87 LEU A CA 1
ATOM 697 C C . LEU A 1 87 ? -2.578 2.410 -0.895 1.00 95.75 87 LEU A C 1
ATOM 699 O O . LEU A 1 87 ? -1.896 2.702 -1.872 1.00 95.75 87 LEU A O 1
ATOM 703 N N . ALA A 1 88 ? -2.870 3.290 0.063 1.00 95.19 88 ALA A N 1
ATOM 704 C CA . ALA A 1 88 ? -2.405 4.672 0.019 1.00 95.19 88 ALA A CA 1
ATOM 705 C C . ALA A 1 88 ? -0.878 4.768 -0.101 1.00 95.19 88 ALA A C 1
ATOM 707 O O . ALA A 1 88 ? -0.365 5.503 -0.943 1.00 95.19 88 ALA A O 1
ATOM 708 N N . PHE A 1 89 ? -0.147 3.995 0.705 1.00 94.44 89 PHE A N 1
ATOM 709 C CA . PHE A 1 89 ? 1.313 3.972 0.668 1.00 94.44 89 PHE A CA 1
ATOM 710 C C . PHE A 1 89 ? 1.852 3.527 -0.699 1.00 94.44 89 PHE A C 1
ATOM 712 O O . PHE A 1 89 ? 2.756 4.161 -1.246 1.00 94.44 89 PHE A O 1
ATOM 719 N N . LEU A 1 90 ? 1.285 2.463 -1.274 1.00 93.31 90 LEU A N 1
ATOM 720 C CA . LEU A 1 90 ? 1.705 1.952 -2.581 1.00 93.31 90 LEU A CA 1
ATOM 721 C C . LEU A 1 90 ? 1.348 2.913 -3.725 1.00 93.31 90 LEU A C 1
ATOM 723 O O . LEU A 1 90 ? 2.142 3.074 -4.647 1.00 93.31 90 LEU A O 1
ATOM 727 N N . LEU A 1 91 ? 0.207 3.602 -3.648 1.00 90.62 91 LEU A N 1
ATOM 728 C CA . LEU A 1 91 ? -0.198 4.610 -4.634 1.00 90.62 91 LEU A CA 1
ATOM 729 C C . LEU A 1 91 ? 0.697 5.858 -4.582 1.00 90.62 91 LEU A C 1
ATOM 731 O O . LEU A 1 91 ? 1.125 6.341 -5.628 1.00 90.62 91 LEU A O 1
ATOM 735 N N . LEU A 1 92 ? 1.100 6.310 -3.387 1.00 89.75 92 LEU A N 1
ATOM 736 C CA . LEU A 1 92 ? 2.099 7.378 -3.239 1.00 89.75 92 LEU A CA 1
ATOM 737 C C . LEU A 1 92 ? 3.433 7.005 -3.892 1.00 89.75 92 LEU A C 1
ATOM 739 O O . LEU A 1 92 ? 4.011 7.806 -4.621 1.00 89.75 92 LEU A O 1
ATOM 743 N N . LYS A 1 93 ? 3.919 5.777 -3.665 1.00 87.19 93 LYS A N 1
ATOM 744 C CA . LYS A 1 93 ? 5.163 5.283 -4.283 1.00 87.19 93 LYS A CA 1
ATOM 745 C C . LYS A 1 93 ? 5.073 5.194 -5.804 1.00 87.19 93 LYS A C 1
ATOM 747 O O . LYS A 1 93 ? 6.099 5.293 -6.473 1.00 87.19 93 LYS A O 1
ATOM 752 N N . ARG A 1 94 ? 3.865 5.011 -6.334 1.00 83.00 94 ARG A N 1
ATOM 753 C CA . ARG A 1 94 ? 3.571 4.947 -7.767 1.00 83.00 94 ARG A CA 1
ATOM 754 C C . ARG A 1 94 ? 3.389 6.325 -8.413 1.00 83.00 94 ARG A C 1
ATOM 756 O O . ARG A 1 94 ? 3.422 6.413 -9.635 1.00 83.00 94 ARG A O 1
ATOM 763 N N . GLY A 1 95 ? 3.218 7.381 -7.617 1.00 85.75 95 GLY A N 1
ATOM 764 C CA . GLY A 1 95 ? 2.924 8.721 -8.121 1.00 85.75 95 GLY A CA 1
ATOM 765 C C . GLY A 1 95 ? 1.448 8.943 -8.460 1.00 85.75 95 GLY A C 1
ATOM 766 O O . GLY A 1 95 ? 1.159 9.783 -9.303 1.00 85.75 95 GLY A O 1
ATOM 767 N N . ASP A 1 96 ? 0.531 8.219 -7.808 1.00 86.81 96 ASP A N 1
ATOM 768 C CA . ASP A 1 96 ? -0.916 8.479 -7.845 1.00 86.81 96 ASP A CA 1
ATOM 769 C C . ASP A 1 96 ? -1.367 9.164 -6.535 1.00 86.81 96 ASP A C 1
ATOM 771 O O . ASP A 1 96 ? -1.853 8.503 -5.605 1.00 86.81 96 ASP A O 1
ATOM 775 N N . PRO A 1 97 ? -1.154 10.490 -6.404 1.00 87.81 97 PRO A N 1
ATOM 776 C CA . PRO A 1 97 ? -1.520 11.238 -5.205 1.00 87.81 97 PRO A CA 1
ATOM 777 C C . PRO A 1 97 ? -3.035 11.287 -4.977 1.00 87.81 97 PRO A C 1
ATOM 779 O O . PRO A 1 97 ? -3.478 11.287 -3.828 1.00 87.81 97 PRO A O 1
ATOM 782 N N . ASP A 1 98 ? -3.836 11.290 -6.042 1.00 89.50 98 ASP A N 1
ATOM 783 C CA . ASP A 1 98 ? -5.291 11.409 -5.948 1.00 89.50 98 ASP A CA 1
ATOM 784 C C . ASP A 1 98 ? -5.922 10.123 -5.413 1.00 89.50 98 ASP A C 1
ATOM 786 O O . ASP A 1 98 ? -6.757 10.163 -4.499 1.00 89.50 98 ASP A O 1
ATOM 790 N N . GLY A 1 99 ? -5.496 8.969 -5.934 1.00 90.75 99 GLY A N 1
ATOM 791 C CA . GLY A 1 99 ? -5.879 7.665 -5.402 1.00 90.75 99 GLY A CA 1
ATOM 792 C C . GLY A 1 99 ? -5.391 7.480 -3.965 1.00 90.75 99 GLY A C 1
ATOM 793 O O . GLY A 1 99 ? -6.147 7.036 -3.094 1.00 90.75 99 GLY A O 1
ATOM 794 N N . ALA A 1 100 ? -4.154 7.892 -3.673 1.00 93.62 100 ALA A N 1
ATOM 795 C CA . ALA A 1 100 ? -3.620 7.838 -2.318 1.00 93.62 100 ALA A CA 1
ATOM 796 C C . ALA A 1 100 ? -4.438 8.681 -1.330 1.00 93.62 100 ALA A C 1
ATOM 798 O O . ALA A 1 100 ? -4.795 8.187 -0.260 1.00 93.62 100 ALA A O 1
ATOM 799 N N . ALA A 1 101 ? -4.788 9.920 -1.685 1.00 95.38 101 ALA A N 1
ATOM 800 C CA . ALA A 1 101 ? -5.575 10.806 -0.833 1.00 95.38 101 ALA A CA 1
ATOM 801 C C . ALA A 1 101 ? -6.940 10.201 -0.474 1.00 95.38 101 ALA A C 1
ATOM 803 O O . ALA A 1 101 ? -7.387 10.323 0.666 1.00 95.38 101 ALA A O 1
ATOM 804 N N . GLN A 1 102 ? -7.598 9.523 -1.420 1.00 94.88 102 GLN A N 1
ATOM 805 C CA . GLN A 1 102 ? -8.864 8.826 -1.164 1.00 94.88 102 GLN A CA 1
ATOM 806 C C . GLN A 1 102 ? -8.700 7.737 -0.098 1.00 94.88 102 GLN A C 1
ATOM 808 O O . GLN A 1 102 ? -9.451 7.706 0.880 1.00 94.88 102 GLN A O 1
ATOM 813 N N . HIS A 1 103 ? -7.682 6.885 -0.232 1.00 96.38 103 HIS A N 1
ATOM 814 C CA . HIS A 1 103 ? -7.429 5.822 0.737 1.00 96.38 103 HIS A CA 1
ATOM 815 C C . HIS A 1 103 ? -6.932 6.349 2.095 1.00 96.38 103 HIS A C 1
ATOM 817 O O . HIS A 1 103 ? -7.333 5.811 3.125 1.00 96.38 103 HIS A O 1
ATOM 823 N N . LEU A 1 104 ? -6.143 7.431 2.136 1.00 97.06 104 LEU A N 1
ATOM 824 C CA . LEU A 1 104 ? -5.741 8.085 3.390 1.00 97.06 104 LEU A CA 1
ATOM 825 C C . LEU A 1 104 ? -6.943 8.660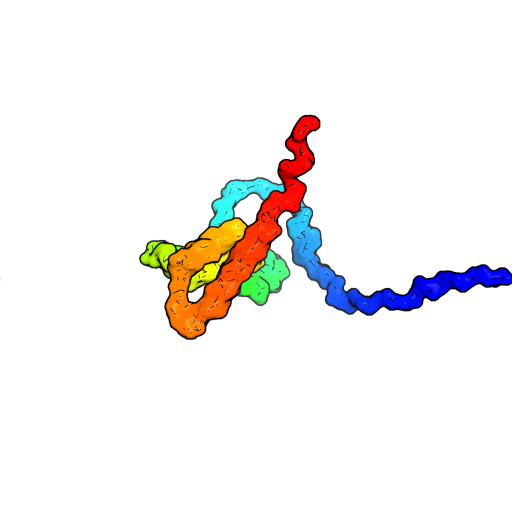 4.147 1.00 97.06 104 LEU A C 1
ATOM 827 O O . LEU A 1 104 ? -7.034 8.492 5.361 1.00 97.06 104 LEU A O 1
ATOM 831 N N . ARG A 1 105 ? -7.886 9.301 3.445 1.00 97.19 105 ARG A N 1
ATOM 832 C CA . ARG A 1 105 ? -9.126 9.804 4.060 1.00 97.19 105 ARG A CA 1
ATOM 833 C C . ARG A 1 105 ? -9.953 8.668 4.658 1.00 97.19 105 ARG A C 1
ATOM 835 O O . ARG A 1 105 ? -10.406 8.793 5.789 1.00 97.19 105 ARG A O 1
ATOM 842 N N . ALA A 1 106 ? -10.098 7.557 3.938 1.00 96.75 106 ALA A N 1
ATOM 843 C CA . ALA A 1 106 ? -10.809 6.383 4.440 1.00 96.75 106 ALA A CA 1
ATOM 844 C C . ALA A 1 106 ? -10.117 5.754 5.667 1.00 96.75 106 ALA A C 1
ATOM 846 O O . ALA A 1 106 ? -10.783 5.430 6.646 1.00 96.75 106 ALA A O 1
ATOM 847 N N . PHE A 1 107 ? -8.781 5.663 5.666 1.00 97.12 107 PHE A N 1
ATOM 848 C CA . PHE A 1 107 ? -8.009 5.223 6.833 1.00 97.12 107 PHE A CA 1
ATOM 849 C C . PHE A 1 107 ? -8.246 6.111 8.064 1.00 97.12 107 PHE A C 1
ATOM 851 O O . PHE A 1 107 ? -8.448 5.603 9.163 1.00 97.12 107 PHE A O 1
ATOM 858 N N . LEU A 1 108 ? -8.240 7.436 7.886 1.00 96.00 108 LEU A N 1
ATOM 859 C CA . LEU A 1 108 ? -8.444 8.394 8.978 1.00 96.00 108 LEU A CA 1
ATOM 860 C C . LEU A 1 108 ? -9.903 8.472 9.455 1.00 96.00 108 LEU A C 1
ATOM 862 O O . LEU A 1 108 ? -10.136 8.902 10.582 1.00 96.00 108 LEU A O 1
ATOM 866 N N . ALA A 1 109 ? -10.871 8.054 8.635 1.00 96.06 109 ALA A N 1
ATOM 867 C CA . ALA A 1 109 ? -12.272 7.948 9.042 1.00 96.06 109 ALA A CA 1
ATOM 868 C C . ALA A 1 109 ? -12.498 6.798 10.041 1.00 96.06 109 ALA A C 1
ATOM 870 O O . ALA A 1 109 ? -13.297 6.937 10.966 1.00 96.06 109 ALA A O 1
ATOM 871 N N . HIS A 1 110 ? -11.750 5.698 9.895 1.00 93.44 110 HIS A N 1
ATOM 872 C CA . HIS A 1 110 ? -11.824 4.519 10.764 1.00 93.44 110 HIS A CA 1
ATOM 873 C C . HIS A 1 110 ? -10.424 4.116 11.259 1.00 93.44 110 HIS A C 1
ATOM 875 O O . HIS A 1 110 ? -9.898 3.075 10.865 1.00 93.44 110 HIS A O 1
ATOM 881 N N . PRO A 1 111 ? -9.774 4.931 12.109 1.00 90.12 111 PRO A N 1
ATOM 882 C CA . PRO A 1 111 ? -8.392 4.693 12.495 1.00 90.12 111 PRO A CA 1
ATOM 883 C C . PRO A 1 111 ? -8.253 3.418 13.345 1.00 90.12 111 PRO A C 1
ATOM 885 O O . PRO A 1 111 ? -9.110 3.130 14.192 1.00 90.12 111 PRO A O 1
ATOM 888 N N . PRO A 1 112 ? -7.156 2.653 13.177 1.00 88.19 112 PRO A N 1
ATOM 889 C CA . PRO A 1 112 ? -6.883 1.500 14.022 1.00 88.19 112 PRO A CA 1
ATOM 890 C C . PRO A 1 112 ? -6.679 1.942 15.477 1.00 88.19 112 PRO A C 1
ATOM 892 O O . PRO A 1 112 ? -6.233 3.054 15.754 1.00 88.19 112 PRO A O 1
ATOM 895 N N . LYS A 1 113 ? -6.994 1.057 16.426 1.00 88.50 113 LYS A N 1
ATOM 896 C CA . LYS A 1 113 ? -6.813 1.303 17.865 1.00 88.50 113 LYS A CA 1
ATOM 897 C C . LYS A 1 113 ? -5.541 0.618 18.366 1.00 88.50 113 LYS A C 1
ATOM 899 O O . LYS A 1 113 ? -5.166 -0.435 17.859 1.00 88.50 113 LYS A O 1
ATOM 904 N N . GLY A 1 114 ? -4.922 1.181 19.401 1.00 86.00 114 GLY A N 1
ATOM 905 C CA . GLY A 1 114 ? -3.773 0.589 20.091 1.00 86.00 114 GLY A CA 1
ATOM 906 C C . GLY A 1 114 ? -2.527 1.480 20.084 1.00 86.00 114 GLY A C 1
ATOM 907 O O . GLY A 1 114 ? -2.482 2.473 19.358 1.00 86.00 114 GLY A O 1
ATOM 908 N N . PRO A 1 115 ? -1.505 1.137 20.886 1.00 79.56 115 PRO A N 1
ATOM 909 C CA . PRO A 1 115 ? -0.314 1.972 21.075 1.00 79.56 115 PRO A CA 1
ATO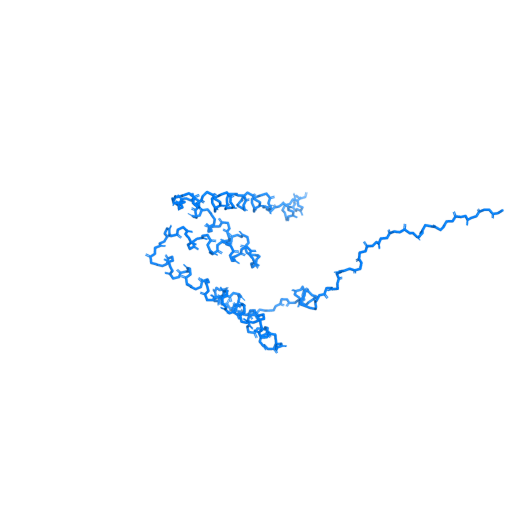M 910 C C . PRO A 1 115 ? 0.487 2.170 19.779 1.00 79.56 115 PRO A C 1
ATOM 912 O O . PRO A 1 115 ? 1.065 3.229 19.558 1.00 79.56 115 PRO A O 1
ATOM 915 N N . ASP A 1 116 ? 0.458 1.184 18.880 1.00 79.81 116 ASP A N 1
ATOM 916 C CA . ASP A 1 116 ? 1.132 1.244 17.583 1.00 79.81 116 ASP A CA 1
ATOM 917 C C . ASP A 1 116 ? 0.372 2.034 16.513 1.00 79.81 116 ASP A C 1
ATOM 919 O O . ASP A 1 116 ? 0.937 2.298 15.455 1.00 79.81 116 ASP A O 1
ATOM 923 N N . ALA A 1 117 ? -0.893 2.399 16.745 1.00 89.56 117 ALA A N 1
ATOM 924 C CA . ALA A 1 117 ? -1.720 3.077 15.748 1.00 89.56 117 ALA A CA 1
ATOM 925 C C . ALA A 1 117 ? -1.280 4.524 15.500 1.00 89.56 117 ALA A C 1
ATOM 927 O O . ALA A 1 117 ? -1.368 5.019 14.376 1.00 89.56 117 ALA A O 1
ATOM 928 N N . GLN A 1 118 ? -0.771 5.181 16.544 1.00 92.06 118 GLN A N 1
ATOM 929 C CA . GLN A 1 118 ? -0.492 6.612 16.544 1.00 92.06 118 GLN A CA 1
ATOM 930 C C . GLN A 1 118 ? 0.503 7.017 15.447 1.00 92.06 118 GLN A C 1
ATOM 932 O O . GLN A 1 118 ? 0.236 7.954 14.700 1.00 92.06 118 GLN A O 1
ATOM 937 N N . LYS A 1 119 ? 1.581 6.245 15.256 1.00 92.81 119 LYS A N 1
ATOM 938 C CA . LYS A 1 119 ? 2.575 6.500 14.196 1.00 92.81 119 LYS A CA 1
ATOM 939 C C . LYS A 1 119 ? 1.968 6.461 12.787 1.00 92.81 119 LYS A C 1
ATOM 941 O O . LYS A 1 119 ? 2.343 7.245 11.919 1.00 92.81 119 LYS A O 1
ATOM 946 N N . TRP A 1 120 ? 1.006 5.565 12.552 1.00 93.56 120 TRP A N 1
ATOM 947 C CA . TRP A 1 120 ? 0.331 5.431 11.259 1.00 93.56 120 TRP A CA 1
ATOM 948 C C . TRP A 1 120 ? -0.667 6.569 11.030 1.00 93.56 120 TRP A C 1
ATOM 950 O O . TRP A 1 120 ? -0.756 7.088 9.919 1.00 93.56 120 TRP A O 1
ATOM 960 N N . ILE A 1 121 ? -1.374 6.987 12.085 1.00 95.31 121 ILE A N 1
ATOM 961 C CA . ILE A 1 121 ? -2.299 8.130 12.074 1.00 95.31 121 ILE A CA 1
ATOM 962 C C . ILE A 1 121 ? -1.546 9.432 11.796 1.00 95.31 121 ILE A C 1
ATOM 964 O O . ILE A 1 121 ? -1.955 10.204 10.928 1.00 95.31 121 ILE A O 1
ATOM 968 N N . GLU A 1 122 ? -0.421 9.655 12.474 1.00 95.38 122 GLU A N 1
ATOM 969 C CA . GLU A 1 122 ? 0.449 10.814 12.258 1.00 95.38 122 GLU A CA 1
ATOM 970 C C . GLU A 1 122 ? 0.970 10.854 10.823 1.00 95.38 122 GLU A C 1
ATOM 972 O O . GLU A 1 122 ? 0.808 11.864 10.136 1.00 95.38 122 GLU A O 1
ATOM 977 N N . HIS A 1 123 ? 1.508 9.732 10.331 1.00 94.56 123 HIS A N 1
ATOM 978 C CA . HIS A 1 123 ? 1.980 9.634 8.954 1.00 94.56 123 HIS A CA 1
ATOM 979 C C . HIS A 1 123 ? 0.860 9.906 7.943 1.00 94.56 123 HIS A C 1
ATOM 981 O O . HIS A 1 123 ? 1.052 10.669 7.001 1.00 94.56 123 HIS A O 1
ATOM 987 N N . ALA A 1 124 ? -0.313 9.291 8.111 1.00 95.75 124 ALA A N 1
ATOM 988 C CA . ALA A 1 124 ? -1.435 9.475 7.194 1.00 95.75 124 ALA A CA 1
ATOM 989 C C . ALA A 1 124 ? -1.948 10.922 7.182 1.00 95.75 124 ALA A C 1
ATOM 991 O O . ALA A 1 124 ? -2.241 11.464 6.117 1.00 95.75 124 ALA A O 1
ATOM 992 N N . THR A 1 125 ? -2.009 11.560 8.352 1.00 96.38 125 THR A N 1
ATOM 993 C CA . THR A 1 125 ? -2.420 12.962 8.495 1.00 96.38 125 THR A CA 1
ATOM 994 C C . THR A 1 125 ? -1.430 13.897 7.808 1.00 96.38 125 THR A C 1
ATOM 996 O O . THR A 1 125 ? -1.839 14.790 7.065 1.00 96.38 125 THR A O 1
ATOM 999 N N . GLN A 1 126 ? -0.130 13.679 8.023 1.00 95.94 126 GLN A N 1
ATOM 1000 C CA . GLN A 1 126 ? 0.920 14.470 7.389 1.00 95.94 126 GLN A CA 1
ATOM 1001 C C . GLN A 1 126 ? 0.909 14.285 5.868 1.00 95.94 126 GLN A C 1
ATOM 1003 O O . GLN A 1 126 ? 0.842 15.269 5.140 1.00 95.94 126 GLN A O 1
ATOM 1008 N N . ALA A 1 127 ? 0.856 13.039 5.391 1.00 94.44 127 ALA A N 1
ATOM 1009 C CA . ALA A 1 127 ? 0.795 12.745 3.964 1.00 94.44 127 ALA A CA 1
ATOM 1010 C C . ALA A 1 127 ? -0.419 13.411 3.294 1.00 94.44 127 ALA A C 1
ATOM 1012 O O . ALA A 1 127 ? -0.279 14.032 2.246 1.00 94.44 127 ALA A O 1
ATOM 1013 N N . LEU A 1 128 ? -1.606 13.355 3.908 1.00 95.06 128 LEU A N 1
ATOM 1014 C CA . LEU A 1 128 ? -2.801 13.992 3.348 1.00 95.06 128 LEU A CA 1
ATOM 1015 C C . LEU A 1 128 ? -2.694 15.527 3.321 1.00 95.06 128 LEU A C 1
ATOM 1017 O O . LEU A 1 128 ? -3.180 16.157 2.380 1.00 95.06 128 LEU A O 1
ATOM 1021 N N . ARG A 1 129 ? -2.041 16.130 4.323 1.00 94.50 129 ARG A N 1
ATOM 1022 C CA . ARG A 1 129 ? -1.740 17.568 4.342 1.00 94.50 129 ARG A CA 1
ATOM 1023 C C . ARG A 1 129 ? -0.803 17.949 3.199 1.00 94.50 129 ARG A C 1
ATOM 1025 O O . ARG A 1 129 ? -1.089 18.918 2.503 1.00 94.50 129 ARG A O 1
ATOM 1032 N N . ASP A 1 130 ? 0.264 17.185 2.989 1.00 92.31 130 ASP A N 1
ATOM 1033 C CA . ASP A 1 130 ? 1.257 17.457 1.945 1.00 92.31 130 ASP A CA 1
ATOM 1034 C C . ASP A 1 130 ? 0.642 17.337 0.545 1.00 92.31 130 ASP A C 1
ATOM 1036 O O . ASP A 1 130 ? 0.893 18.176 -0.321 1.00 92.31 130 ASP A O 1
ATOM 1040 N N . LEU A 1 131 ? -0.248 16.359 0.342 1.00 89.94 131 LEU A N 1
ATOM 1041 C CA . LEU A 1 131 ? -1.034 16.226 -0.888 1.00 89.94 131 LEU A CA 1
ATOM 1042 C C . LEU A 1 131 ? -1.983 17.415 -1.110 1.00 89.94 131 LEU A C 1
ATOM 1044 O O . LEU A 1 131 ? -2.125 17.880 -2.236 1.00 89.94 131 LEU A O 1
ATOM 1048 N N . GLY A 1 132 ? -2.609 17.934 -0.048 1.00 82.56 132 GLY A N 1
ATOM 1049 C CA . GLY A 1 132 ? -3.482 19.110 -0.120 1.00 82.56 132 GLY A CA 1
ATOM 1050 C C . GLY A 1 132 ? -2.728 20.419 -0.376 1.00 82.56 132 GLY A C 1
ATOM 1051 O O . GLY A 1 132 ? -3.188 21.244 -1.162 1.00 82.56 132 GLY A O 1
ATOM 1052 N N . ALA A 1 133 ? -1.550 20.591 0.230 1.00 71.12 133 ALA A N 1
ATOM 1053 C CA . ALA A 1 133 ? -0.653 21.719 -0.035 1.00 71.12 133 ALA A CA 1
ATOM 1054 C C . ALA A 1 133 ? -0.079 21.687 -1.463 1.00 71.12 133 ALA A C 1
ATOM 1056 O O . ALA A 1 133 ? 0.266 22.727 -2.016 1.00 71.12 133 ALA A O 1
ATOM 1057 N N . SER A 1 134 ? -0.024 20.495 -2.062 1.00 58.06 134 SER A N 1
ATOM 1058 C CA . SER A 1 134 ? 0.409 20.260 -3.442 1.00 58.06 134 SER A CA 1
ATOM 1059 C C . SER A 1 134 ? -0.749 20.275 -4.459 1.00 58.06 134 SER A C 1
ATOM 1061 O O . SER A 1 134 ? -0.525 19.981 -5.633 1.00 58.06 134 SER A O 1
ATOM 1063 N N . GLY A 1 135 ? -1.979 20.609 -4.034 1.00 51.25 135 GLY A N 1
ATOM 1064 C CA . GLY A 1 135 ? -3.159 20.752 -4.902 1.00 51.25 135 GLY A CA 1
ATOM 1065 C C . GLY A 1 135 ? -2.983 21.834 -5.983 1.00 51.25 135 GLY A C 1
ATOM 1066 O O . GLY A 1 135 ? -2.088 22.674 -5.866 1.00 51.25 135 GLY A O 1
ATOM 1067 N N . PRO A 1 136 ? -3.809 21.835 -7.051 1.00 46.00 136 PRO A N 1
ATOM 1068 C CA . PRO A 1 136 ? -3.471 22.381 -8.368 1.00 46.00 136 PRO A CA 1
ATOM 1069 C C . PRO A 1 136 ? -3.231 23.894 -8.341 1.00 46.00 136 PRO A C 1
ATOM 1071 O O . PRO A 1 136 ? -4.111 24.695 -8.636 1.00 46.00 136 PRO A O 1
ATOM 1074 N N . THR A 1 137 ? -1.998 24.291 -8.051 1.00 44.53 137 THR A N 1
ATOM 1075 C CA . THR A 1 137 ? -1.534 25.673 -8.138 1.00 44.53 137 THR A CA 1
ATOM 1076 C C . THR A 1 137 ? -0.477 25.736 -9.230 1.00 44.53 137 THR A C 1
ATOM 1078 O O . THR A 1 137 ? 0.709 25.762 -8.913 1.00 44.53 137 THR A O 1
ATOM 1081 N N . GLN A 1 138 ? -0.915 25.679 -10.503 1.00 45.31 138 GLN A N 1
ATOM 1082 C CA . GLN A 1 138 ? -0.262 26.353 -11.653 1.00 45.31 138 GLN A CA 1
ATOM 1083 C C . GLN A 1 138 ? -0.864 26.118 -13.063 1.00 45.31 138 GLN A C 1
ATOM 1085 O O . GLN A 1 138 ? -0.233 26.520 -14.033 1.00 45.31 138 GLN A O 1
ATOM 1090 N N . ALA A 1 139 ? -2.068 25.553 -13.239 1.00 43.00 139 ALA A N 1
ATOM 1091 C CA . ALA A 1 139 ? -2.627 25.357 -14.597 1.00 43.00 139 ALA A CA 1
ATOM 1092 C C . ALA A 1 139 ? -3.935 26.111 -14.920 1.00 43.00 139 ALA A C 1
ATOM 1094 O O . ALA A 1 139 ? -4.407 26.012 -16.043 1.00 43.00 139 ALA A O 1
ATOM 1095 N N . ALA A 1 140 ? -4.523 26.874 -13.991 1.00 42.38 140 ALA A N 1
ATOM 1096 C CA . ALA A 1 140 ? -5.840 27.501 -14.208 1.00 42.38 140 ALA A CA 1
ATOM 1097 C C . ALA A 1 140 ? -5.910 29.005 -13.871 1.00 42.38 140 ALA A C 1
ATOM 1099 O O . ALA A 1 140 ? -6.994 29.530 -13.647 1.00 42.38 140 ALA A O 1
ATOM 1100 N N . ALA A 1 141 ? -4.772 29.708 -13.820 1.00 44.22 141 ALA A N 1
ATOM 1101 C CA . ALA A 1 141 ? -4.733 31.162 -13.590 1.00 44.22 141 ALA A CA 1
ATOM 1102 C C . ALA A 1 141 ? -4.173 31.963 -14.782 1.00 44.22 141 ALA A C 1
ATOM 1104 O O . ALA A 1 141 ? -3.879 33.147 -14.644 1.00 44.22 141 ALA A O 1
ATOM 1105 N N . ALA A 1 142 ? -4.027 31.334 -15.949 1.00 45.56 142 ALA A N 1
ATOM 1106 C CA . ALA A 1 142 ? -3.570 31.991 -17.169 1.00 45.56 142 ALA A CA 1
ATOM 1107 C C . ALA A 1 142 ? -4.431 31.577 -18.367 1.00 45.56 142 ALA A C 1
ATOM 1109 O O . ALA A 1 142 ? -3.906 31.077 -19.347 1.00 45.56 142 ALA A O 1
ATOM 1110 N N . GLU A 1 143 ? -5.750 31.743 -18.270 1.00 43.06 143 GLU A N 1
ATOM 1111 C CA . GLU A 1 143 ? -6.619 31.861 -19.447 1.00 43.06 143 GLU A CA 1
ATOM 1112 C C . GLU A 1 143 ? -7.986 32.418 -19.026 1.00 43.06 143 GLU A C 1
ATOM 1114 O O . GLU A 1 143 ? -8.839 31.694 -18.516 1.00 43.06 143 GLU A O 1
ATOM 1119 N N . ALA A 1 144 ? -8.133 33.739 -19.184 1.00 31.89 144 ALA A N 1
ATOM 1120 C CA . ALA A 1 144 ? -9.262 34.432 -19.822 1.00 31.89 144 ALA A CA 1
ATOM 1121 C C . ALA A 1 144 ? -9.613 35.769 -19.134 1.00 31.89 144 ALA A C 1
ATOM 1123 O O . ALA A 1 144 ? -9.614 35.837 -17.901 1.00 31.89 144 ALA A O 1
ATOM 1124 N N . PRO A 1 145 ? -10.111 36.765 -19.888 1.00 48.53 145 PRO A N 1
ATOM 1125 C CA . PRO A 1 145 ? -9.866 37.098 -21.298 1.00 48.53 145 PRO A CA 1
ATOM 1126 C C . PRO A 1 145 ? -8.831 38.223 -21.484 1.00 48.53 145 PRO A C 1
ATOM 1128 O O . PRO A 1 145 ? -8.674 39.066 -20.571 1.00 48.53 145 PRO A O 1
#

Secondary structure (DSSP, 8-state):
-------------------THHHHHTS--------TTS-HHHHHHHHHHHTT-HHHHHHHHHHHHHHHHHHHHHHH-TT-HHHHHHHHHHHHHHT-HHHHHHHHHHHHHSPPPSTTHHHHHHHHHHHHHHHHHTSS-SSSSS---